Protein AF-X1CNY5-F1 (afdb_monomer)

InterPro domains:
  IPR023214 HAD superfamily [G3DSA:3.40.50.1000] (2-52)

Solvent-accessible surface area (backbone atoms only — not comparable to full-atom values): 3328 Å² total; per-residue (Å²): 132,85,90,67,79,81,67,83,44,24,62,45,46,42,51,57,49,55,76,76,40,68,68,88,79,48,96,74,41,76,28,77,36,54,53,85,46,28,56,50,43,40,66,77,27,79,43,62,45,80,53,77,130

Organism: NCBI:txid412755

Foldseek 3Di:
DPPDDDDCFAVVVVVVCVVPDDCVVDPFFEEEEADPRCPNVQVSGPHYYYHHD

Structure (mmCIF, N/CA/C/O backbone):
data_AF-X1CNY5-F1
#
_entry.id   AF-X1CNY5-F1
#
loop_
_atom_site.group_PDB
_atom_site.id
_atom_site.type_symbol
_atom_site.label_atom_id
_atom_site.label_alt_id
_atom_site.label_comp_id
_atom_site.label_asym_id
_atom_site.label_entity_id
_atom_site.label_seq_id
_atom_site.pdbx_PDB_ins_code
_atom_site.Cartn_x
_atom_site.Cartn_y
_atom_site.Cartn_z
_atom_site.occupancy
_atom_site.B_iso_or_equiv
_atom_site.auth_seq_id
_atom_site.auth_comp_id
_atom_site.auth_asym_id
_atom_site.auth_atom_id
_atom_site.pdbx_PDB_model_num
ATOM 1 N N . VAL A 1 1 ? 25.430 15.091 3.510 1.00 48.72 1 VAL A N 1
ATOM 2 C CA . VAL A 1 1 ? 23.960 15.237 3.620 1.00 48.72 1 VAL A CA 1
ATOM 3 C C . VAL A 1 1 ? 23.382 14.871 2.270 1.00 48.72 1 VAL A C 1
ATOM 5 O O . VAL A 1 1 ? 23.778 15.482 1.287 1.00 48.72 1 VAL A O 1
ATOM 8 N N . ASN A 1 2 ? 22.578 13.814 2.189 1.00 56.12 2 ASN A 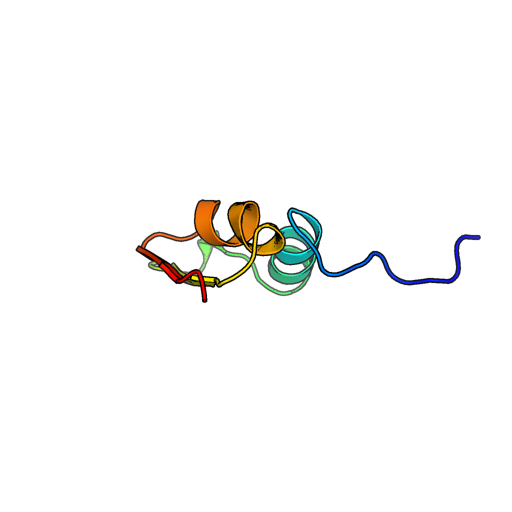N 1
ATOM 9 C CA . ASN A 1 2 ? 21.950 13.426 0.928 1.00 56.12 2 ASN A CA 1
ATOM 10 C C . ASN A 1 2 ? 20.730 1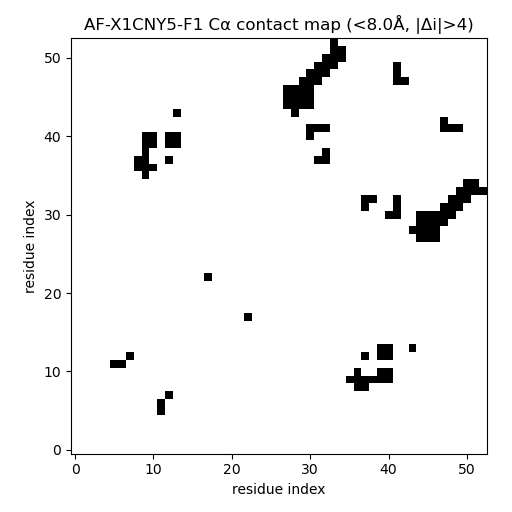4.342 0.733 1.00 56.12 2 ASN A C 1
ATOM 12 O O . ASN A 1 2 ? 19.824 14.317 1.559 1.00 56.12 2 ASN A O 1
ATOM 16 N N . LEU A 1 3 ? 20.777 15.231 -0.263 1.00 70.81 3 LEU A N 1
ATOM 17 C CA . LEU A 1 3 ? 19.828 16.347 -0.434 1.00 70.81 3 LEU A CA 1
ATOM 18 C C . LEU A 1 3 ? 18.592 15.981 -1.274 1.00 70.81 3 LEU A C 1
ATOM 20 O O . LEU A 1 3 ? 17.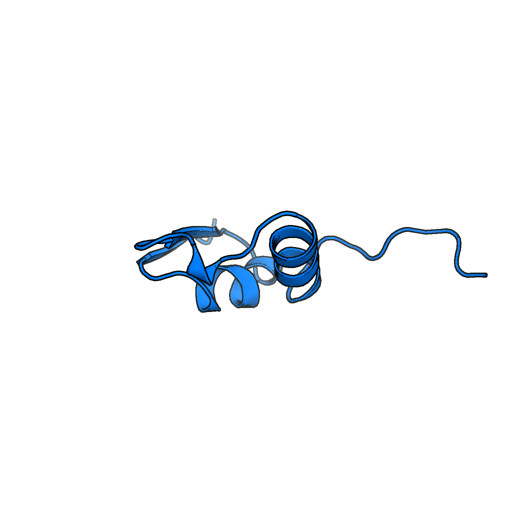727 16.826 -1.484 1.00 70.81 3 LEU A O 1
ATOM 24 N N . LEU A 1 4 ? 18.504 14.741 -1.765 1.00 70.62 4 LEU A N 1
ATOM 25 C CA . LEU A 1 4 ? 17.375 14.274 -2.566 1.00 70.62 4 LEU A CA 1
ATOM 26 C C . LEU A 1 4 ? 16.419 13.433 -1.709 1.00 70.62 4 LEU A C 1
ATOM 28 O O . LEU A 1 4 ? 16.879 12.523 -1.011 1.00 70.62 4 LEU A O 1
ATOM 32 N N . PRO A 1 5 ? 15.098 13.695 -1.757 1.00 72.00 5 PRO A N 1
ATOM 33 C CA . PRO A 1 5 ? 14.123 12.844 -1.091 1.00 72.00 5 PRO A CA 1
ATOM 34 C C . PRO A 1 5 ? 14.178 11.430 -1.678 1.00 72.00 5 PRO A C 1
ATOM 36 O O . PRO A 1 5 ? 14.359 11.252 -2.885 1.00 72.00 5 PRO A O 1
ATOM 39 N N . ARG A 1 6 ? 14.011 10.415 -0.821 1.00 84.00 6 ARG A N 1
ATOM 40 C CA . ARG A 1 6 ? 13.966 9.013 -1.257 1.00 84.00 6 ARG A CA 1
ATOM 41 C C . ARG A 1 6 ? 12.867 8.833 -2.304 1.00 84.00 6 ARG A C 1
ATOM 43 O O . ARG A 1 6 ? 11.775 9.387 -2.157 1.00 84.00 6 ARG A O 1
ATOM 50 N N . ASN A 1 7 ? 13.165 8.083 -3.365 1.00 88.44 7 ASN A N 1
ATOM 51 C CA . ASN A 1 7 ? 12.210 7.825 -4.440 1.00 88.44 7 ASN A CA 1
ATOM 52 C C . ASN A 1 7 ? 10.940 7.166 -3.875 1.00 88.44 7 ASN A C 1
ATOM 54 O O . ASN A 1 7 ? 11.029 6.2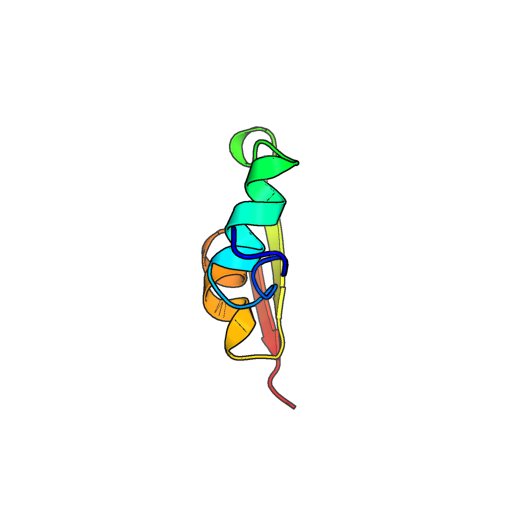75 -3.038 1.00 88.44 7 ASN A O 1
ATOM 58 N N . CYS A 1 8 ? 9.765 7.595 -4.338 1.00 91.56 8 CYS A N 1
ATOM 59 C CA . CYS A 1 8 ? 8.474 7.048 -3.922 1.00 91.56 8 CYS A CA 1
ATOM 60 C C . CYS A 1 8 ? 8.222 5.705 -4.631 1.00 91.56 8 CYS A C 1
ATOM 62 O O . CYS A 1 8 ? 7.418 5.616 -5.559 1.00 91.56 8 CYS A O 1
ATOM 64 N N . TYR A 1 9 ? 8.966 4.672 -4.239 1.00 94.88 9 TYR A N 1
ATOM 65 C CA . TYR A 1 9 ? 8.961 3.361 -4.883 1.00 94.88 9 TYR A CA 1
ATOM 66 C C . TYR A 1 9 ? 9.064 2.244 -3.841 1.00 94.88 9 TYR A C 1
ATOM 68 O O . TYR A 1 9 ? 9.883 2.323 -2.923 1.00 94.88 9 TYR A O 1
ATOM 76 N N . GLY A 1 10 ? 8.245 1.203 -3.991 1.00 95.62 10 GLY A N 1
ATOM 77 C CA . GLY A 1 10 ? 8.204 0.054 -3.093 1.00 95.62 10 GLY A CA 1
ATOM 78 C C . GLY A 1 10 ? 7.891 0.461 -1.655 1.00 95.62 10 GLY A C 1
ATOM 79 O O . GLY A 1 10 ? 6.932 1.195 -1.399 1.00 95.62 10 GLY A O 1
ATOM 80 N N . ILE A 1 11 ? 8.740 0.040 -0.715 1.00 96.44 11 ILE A N 1
ATOM 81 C CA . ILE A 1 11 ? 8.582 0.333 0.718 1.00 96.44 11 ILE A CA 1
ATOM 82 C C . ILE A 1 11 ? 8.488 1.831 1.045 1.00 96.44 11 ILE A C 1
ATOM 84 O O . ILE A 1 11 ? 7.783 2.215 1.974 1.00 96.44 11 ILE A O 1
ATOM 88 N N . GLU A 1 12 ? 9.118 2.710 0.261 1.00 96.62 12 GLU A N 1
ATOM 89 C CA . GLU A 1 12 ? 9.049 4.154 0.516 1.00 96.62 12 GLU A CA 1
ATOM 90 C C . GLU A 1 12 ? 7.641 4.722 0.317 1.00 96.62 12 GLU A C 1
ATOM 92 O O . GLU A 1 12 ? 7.288 5.717 0.950 1.00 96.62 12 GLU A O 1
ATOM 97 N N . LYS A 1 13 ?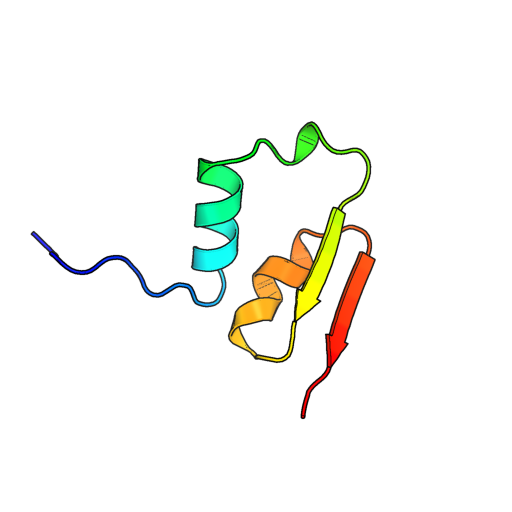 6.802 4.074 -0.505 1.00 95.94 13 LYS A N 1
ATOM 98 C CA . LYS A 1 13 ? 5.380 4.426 -0.583 1.00 95.94 13 LYS A CA 1
ATOM 99 C C . LYS A 1 13 ? 4.688 4.171 0.758 1.00 95.94 13 LYS A C 1
ATOM 101 O O . LYS A 1 13 ? 3.940 5.024 1.226 1.00 95.94 13 LYS A O 1
ATOM 106 N N . VAL A 1 14 ? 4.963 3.020 1.379 1.00 97.12 14 VAL A N 1
ATOM 107 C CA . VAL A 1 14 ? 4.397 2.625 2.680 1.00 97.12 14 VAL A CA 1
ATOM 108 C C . VAL A 1 14 ? 4.864 3.574 3.779 1.00 97.12 14 VAL A C 1
ATOM 110 O O . VAL A 1 14 ? 4.031 4.092 4.520 1.00 97.12 14 VAL A O 1
ATOM 113 N N . ASN A 1 15 ? 6.167 3.867 3.824 1.00 96.38 15 ASN A N 1
ATOM 114 C CA . ASN A 1 15 ? 6.754 4.771 4.815 1.00 96.38 15 ASN A CA 1
ATOM 115 C C . ASN A 1 15 ? 6.068 6.145 4.792 1.00 96.38 15 ASN A C 1
ATOM 117 O O . ASN A 1 15 ? 5.612 6.616 5.827 1.00 96.38 15 ASN A O 1
ATOM 121 N N . ARG A 1 16 ? 5.894 6.748 3.609 1.00 95.94 16 ARG A N 1
ATOM 122 C CA . ARG A 1 16 ? 5.229 8.059 3.470 1.00 95.94 16 ARG A CA 1
ATOM 123 C C . ARG A 1 16 ? 3.775 8.054 3.944 1.00 95.94 16 ARG A C 1
ATOM 125 O O . ARG A 1 16 ? 3.317 9.025 4.545 1.00 95.94 16 ARG A O 1
ATOM 132 N N . VAL A 1 17 ? 3.040 6.972 3.676 1.00 96.50 17 VAL A N 1
ATOM 133 C CA . VAL A 1 17 ? 1.664 6.824 4.170 1.00 96.50 17 VAL A CA 1
ATOM 134 C C . VAL A 1 17 ? 1.658 6.727 5.696 1.00 96.50 17 VAL A C 1
ATOM 136 O O . VAL A 1 17 ? 0.882 7.431 6.332 1.00 96.50 17 VAL A O 1
ATOM 139 N N . GLN A 1 18 ? 2.546 5.928 6.289 1.00 96.62 18 GLN A N 1
ATOM 140 C CA . GLN A 1 18 ? 2.631 5.754 7.745 1.00 96.62 18 GLN A CA 1
ATOM 141 C C . GLN A 1 18 ? 3.162 6.992 8.485 1.00 96.62 18 GLN A C 1
ATOM 143 O O . GLN A 1 18 ? 2.796 7.219 9.634 1.00 96.62 18 GLN A O 1
ATOM 148 N N . GLU A 1 19 ? 3.979 7.821 7.831 1.00 97.00 19 GLU A N 1
ATOM 149 C CA . GLU A 1 19 ? 4.409 9.125 8.356 1.00 97.00 19 GLU A CA 1
ATOM 150 C C . GLU A 1 19 ? 3.236 10.108 8.493 1.00 97.00 19 GLU A C 1
ATOM 152 O O . GLU A 1 19 ? 3.255 10.974 9.366 1.00 97.00 19 GLU A O 1
ATOM 157 N N . THR A 1 20 ? 2.215 9.976 7.642 1.00 96.75 20 THR A N 1
ATOM 158 C CA . THR A 1 20 ? 1.072 10.903 7.595 1.00 96.75 20 THR A CA 1
ATOM 159 C C . THR A 1 20 ? -0.163 10.347 8.307 1.00 96.75 20 THR A C 1
ATOM 161 O O . THR A 1 20 ? -0.960 11.105 8.857 1.00 96.75 20 THR A O 1
ATOM 164 N N . TYR A 1 21 ? -0.335 9.024 8.310 1.00 97.06 21 TYR A N 1
ATOM 165 C CA . TYR A 1 21 ? -1.552 8.358 8.759 1.00 97.06 21 TYR A CA 1
ATOM 166 C C . TYR A 1 21 ? -1.247 7.180 9.680 1.00 97.06 21 TYR A C 1
ATOM 168 O O . TYR A 1 21 ? -0.399 6.336 9.398 1.00 97.06 21 TYR A O 1
ATOM 176 N N . THR A 1 22 ? -2.030 7.054 10.751 1.00 97.50 22 THR A N 1
ATOM 177 C CA . THR A 1 22 ? -2.022 5.851 11.589 1.00 97.50 22 THR A CA 1
ATOM 178 C C . THR 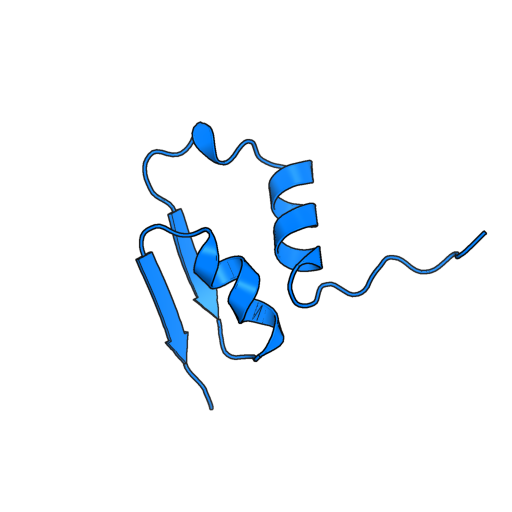A 1 22 ? -2.989 4.827 10.997 1.00 97.50 22 THR A C 1
ATOM 180 O O . THR A 1 22 ? -4.196 4.919 11.198 1.00 97.50 22 THR A O 1
ATOM 183 N N . LEU A 1 23 ? -2.469 3.850 10.249 1.00 96.12 23 LEU A N 1
ATOM 184 C CA . LEU A 1 23 ? -3.290 2.890 9.491 1.00 96.12 23 LEU A CA 1
ATOM 185 C C . LEU A 1 23 ? -4.262 2.075 10.355 1.00 96.12 23 LEU A C 1
ATOM 187 O O . LEU A 1 23 ? -5.353 1.757 9.901 1.00 96.12 23 LEU A O 1
ATOM 191 N N . SER A 1 24 ? -3.911 1.793 11.612 1.00 96.31 24 SER A N 1
ATOM 192 C CA . SER A 1 24 ? -4.787 1.073 12.546 1.00 96.31 24 SER A CA 1
ATOM 193 C C . SER A 1 24 ? -6.044 1.848 12.959 1.00 96.31 24 SER A C 1
ATOM 195 O O . SER A 1 24 ? -6.924 1.271 13.589 1.00 96.31 24 SER A O 1
ATOM 197 N N . GLN A 1 25 ? -6.148 3.139 12.622 1.00 98.25 25 GLN A N 1
ATOM 198 C CA . GLN A 1 25 ? -7.366 3.930 12.829 1.00 98.25 25 GLN A CA 1
ATOM 199 C C . GLN A 1 25 ? -8.427 3.688 11.750 1.00 98.25 25 GLN A C 1
ATOM 201 O O . GLN A 1 25 ? -9.555 4.154 11.895 1.00 98.25 25 GLN A O 1
ATOM 206 N N . TYR A 1 26 ? -8.078 2.979 10.677 1.00 97.50 26 TYR A N 1
ATOM 207 C CA . TYR A 1 26 ? -8.985 2.654 9.588 1.00 97.50 26 TYR A CA 1
ATOM 208 C C . TYR A 1 26 ? -9.382 1.185 9.690 1.00 97.50 26 TYR A C 1
ATOM 210 O O . TYR A 1 26 ? -8.530 0.304 9.773 1.00 97.50 26 TYR A O 1
ATOM 218 N N . GLU A 1 27 ? -10.686 0.921 9.669 1.00 98.19 27 GLU A N 1
ATOM 219 C CA . GLU A 1 27 ? -11.223 -0.444 9.711 1.00 98.19 27 GLU A CA 1
ATOM 220 C C . GLU A 1 27 ? -10.896 -1.227 8.433 1.00 98.19 27 GLU A C 1
ATOM 222 O O . GLU A 1 27 ? -10.701 -2.442 8.465 1.00 98.19 27 GLU A O 1
ATOM 227 N N . TYR A 1 28 ? -10.823 -0.521 7.303 1.00 98.31 28 TYR A N 1
ATOM 228 C CA . TYR A 1 28 ? -10.637 -1.129 5.999 1.00 98.31 28 TYR A CA 1
ATOM 229 C C . TYR A 1 28 ? -9.823 -0.227 5.072 1.00 98.31 28 TYR A C 1
ATOM 231 O O . TYR A 1 28 ? -10.081 0.973 4.960 1.00 98.31 28 TYR A O 1
ATOM 239 N N . ILE A 1 29 ? -8.851 -0.817 4.384 1.00 98.19 29 ILE A N 1
ATOM 240 C CA . ILE A 1 29 ? -7.915 -0.144 3.488 1.00 98.19 29 ILE A CA 1
ATOM 241 C C . ILE A 1 29 ? -8.005 -0.794 2.111 1.00 98.19 29 ILE A C 1
ATOM 243 O O . ILE A 1 29 ? -7.862 -2.010 1.972 1.00 98.19 29 ILE A O 1
ATOM 247 N N . TYR A 1 30 ? -8.181 0.043 1.092 1.00 98.38 30 TYR A N 1
ATOM 248 C CA . TYR A 1 30 ? -8.118 -0.341 -0.313 1.00 98.38 30 TYR A CA 1
ATOM 249 C C . TYR A 1 30 ? -6.810 0.161 -0.924 1.00 98.38 30 TYR A C 1
ATOM 251 O O . TYR A 1 30 ? -6.436 1.315 -0.705 1.00 98.38 30 TYR A O 1
ATOM 259 N N . ALA A 1 31 ? -6.142 -0.661 -1.732 1.00 98.00 31 ALA A N 1
ATOM 260 C CA . ALA A 1 31 ? -4.972 -0.238 -2.497 1.00 98.00 31 ALA A CA 1
ATOM 261 C C . ALA A 1 31 ? -5.050 -0.673 -3.964 1.00 98.00 31 ALA A C 1
ATOM 263 O O . ALA A 1 31 ? -5.494 -1.772 -4.294 1.00 98.00 31 ALA A O 1
ATOM 264 N N . TYR A 1 32 ? -4.572 0.203 -4.845 1.00 97.38 32 TYR A N 1
ATOM 265 C CA . TYR A 1 32 ? -4.552 0.009 -6.291 1.00 97.38 32 TYR A CA 1
ATOM 266 C C . TYR A 1 32 ? -3.135 0.261 -6.794 1.00 97.38 32 TYR A C 1
ATOM 268 O O . TYR A 1 32 ? -2.494 1.224 -6.373 1.00 97.38 32 TYR A O 1
ATOM 276 N N . GLY A 1 33 ? -2.647 -0.598 -7.681 1.00 96.19 33 GLY A N 1
ATOM 277 C CA . GLY A 1 33 ? -1.305 -0.488 -8.236 1.00 96.19 33 GLY A CA 1
ATOM 278 C C . GLY A 1 33 ? -1.213 -1.098 -9.624 1.00 96.19 33 GLY A C 1
ATOM 279 O O . GLY A 1 33 ? -1.992 -1.977 -9.996 1.00 96.19 33 GLY A O 1
ATOM 280 N N . ASP A 1 34 ? -0.237 -0.631 -10.384 1.00 96.81 34 ASP A N 1
ATOM 281 C CA . ASP A 1 34 ? 0.029 -1.057 -11.757 1.00 96.81 34 ASP A CA 1
ATOM 282 C C . ASP A 1 34 ? 1.495 -1.448 -11.969 1.00 96.81 34 ASP A C 1
ATOM 284 O O . ASP A 1 34 ? 1.823 -2.218 -12.872 1.00 96.81 34 ASP A O 1
ATOM 288 N N . SER A 1 35 ? 2.385 -1.024 -11.071 1.00 95.38 35 SER A N 1
ATOM 289 C CA . SER A 1 35 ? 3.819 -1.234 -11.194 1.00 95.38 35 SER A CA 1
ATOM 290 C C . SER A 1 35 ? 4.381 -2.222 -10.168 1.00 95.38 35 SER A C 1
ATOM 292 O O . SER A 1 35 ? 3.785 -2.537 -9.136 1.00 95.38 35 SER A O 1
ATOM 294 N N . HIS A 1 36 ? 5.611 -2.677 -10.417 1.00 94.12 36 HIS A N 1
ATOM 295 C CA . HIS A 1 36 ? 6.371 -3.443 -9.427 1.00 94.12 36 HIS A CA 1
ATOM 296 C C . HIS A 1 36 ? 6.630 -2.659 -8.132 1.00 94.12 36 HIS A C 1
ATOM 298 O O . HIS A 1 36 ? 6.803 -3.282 -7.088 1.00 94.12 36 HIS A O 1
ATOM 304 N N . GLY A 1 37 ? 6.628 -1.325 -8.191 1.00 95.50 37 GLY A N 1
ATOM 305 C CA . GLY A 1 37 ? 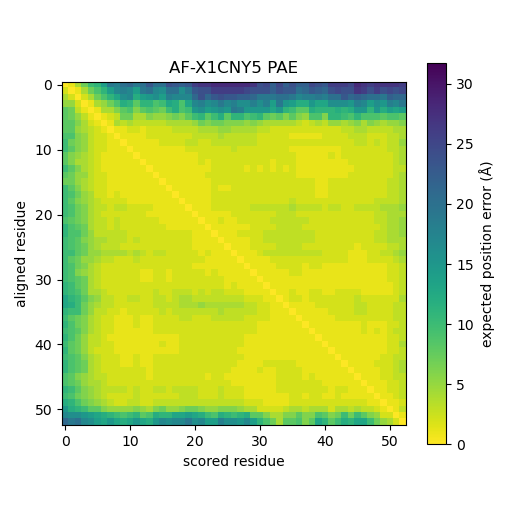6.844 -0.451 -7.042 1.00 95.50 37 GLY A CA 1
ATOM 306 C C . GLY A 1 37 ? 5.639 -0.309 -6.116 1.00 95.50 37 GLY A C 1
ATOM 307 O O . GLY A 1 37 ? 5.729 0.446 -5.153 1.00 95.50 37 GLY A O 1
ATOM 308 N N . ASP A 1 38 ? 4.524 -0.985 -6.401 1.00 96.81 38 ASP A N 1
ATOM 309 C CA . ASP A 1 38 ? 3.311 -0.934 -5.580 1.00 96.81 38 ASP A CA 1
ATOM 310 C C . ASP A 1 38 ? 3.117 -2.183 -4.722 1.00 96.81 38 ASP A C 1
ATOM 312 O O . ASP A 1 38 ? 2.220 -2.209 -3.884 1.00 96.81 38 ASP A O 1
ATOM 316 N N . LYS A 1 39 ? 3.950 -3.218 -4.891 1.00 96.88 39 LYS A N 1
ATOM 317 C CA . LYS A 1 39 ? 3.779 -4.514 -4.213 1.00 96.88 39 LYS A CA 1
ATOM 318 C C . LYS A 1 39 ? 3.679 -4.364 -2.694 1.00 96.88 39 LYS A C 1
ATOM 320 O O . LYS A 1 39 ? 2.808 -4.972 -2.076 1.00 96.88 39 LYS A O 1
ATOM 325 N N . GLU A 1 40 ? 4.524 -3.528 -2.104 1.00 98.00 40 GLU A N 1
ATOM 326 C CA . GLU A 1 40 ? 4.545 -3.245 -0.672 1.00 98.00 40 GLU A CA 1
ATOM 327 C C . GLU A 1 40 ? 3.292 -2.476 -0.233 1.00 98.00 40 GLU A C 1
ATOM 329 O O . GLU A 1 40 ? 2.690 -2.829 0.779 1.00 98.00 40 GLU A O 1
ATOM 334 N N . MET A 1 41 ? 2.831 -1.500 -1.021 1.00 97.56 41 MET A N 1
ATOM 335 C CA . MET A 1 41 ? 1.585 -0.773 -0.743 1.00 97.56 41 MET A CA 1
ATOM 336 C C . MET A 1 41 ? 0.365 -1.701 -0.805 1.00 97.56 41 MET A C 1
ATOM 338 O O . MET A 1 41 ? -0.482 -1.696 0.083 1.00 97.56 41 MET A O 1
ATOM 342 N N . LEU A 1 42 ? 0.303 -2.565 -1.818 1.00 97.94 42 LEU A N 1
ATOM 343 C CA . LEU A 1 42 ? -0.752 -3.568 -1.949 1.00 97.94 42 LEU A CA 1
ATOM 344 C C . LEU A 1 42 ? -0.714 -4.608 -0.816 1.00 97.94 42 LEU A C 1
ATOM 346 O O .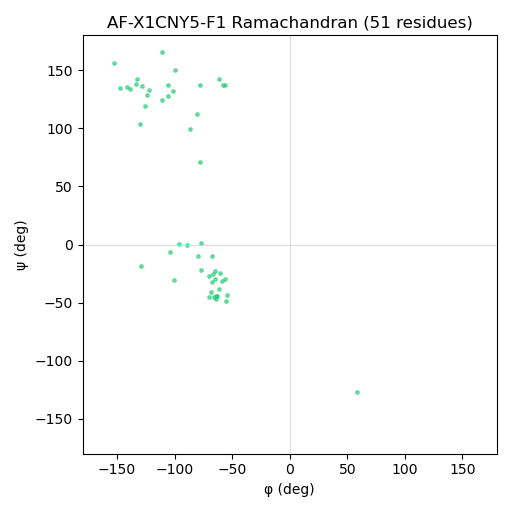 LEU A 1 42 ? -1.722 -5.257 -0.549 1.00 97.94 42 LEU A O 1
ATOM 350 N N . SER A 1 43 ? 0.434 -4.806 -0.160 1.00 97.44 43 SER A N 1
ATOM 351 C CA . SER A 1 43 ? 0.580 -5.784 0.925 1.00 97.44 43 SER A CA 1
ATOM 352 C C . SER A 1 43 ? -0.007 -5.324 2.260 1.00 97.44 43 SER A C 1
ATOM 354 O O . SER A 1 43 ? -0.333 -6.172 3.086 1.00 97.44 43 SER A O 1
ATOM 356 N N . ILE A 1 44 ? -0.170 -4.011 2.455 1.00 96.88 44 ILE A N 1
ATOM 357 C CA . ILE A 1 44 ? -0.682 -3.424 3.704 1.00 96.88 44 ILE A CA 1
ATOM 358 C C . ILE A 1 44 ? -2.192 -3.134 3.670 1.00 96.88 44 ILE A C 1
ATOM 360 O O . ILE A 1 44 ? -2.731 -2.614 4.643 1.00 96.88 44 ILE A O 1
ATOM 364 N N . ALA A 1 45 ? -2.869 -3.442 2.561 1.00 97.88 45 ALA A N 1
ATOM 365 C CA . ALA A 1 45 ? -4.294 -3.189 2.366 1.00 97.88 45 ALA A CA 1
ATOM 366 C C . ALA A 1 45 ? -5.148 -4.442 2.603 1.00 97.88 45 ALA A C 1
ATOM 368 O O . ALA A 1 45 ? -4.710 -5.565 2.344 1.00 97.88 45 ALA A O 1
ATOM 369 N N . ASN A 1 46 ? -6.389 -4.239 3.048 1.00 98.50 46 ASN A N 1
ATOM 370 C CA . ASN A 1 46 ? -7.383 -5.302 3.191 1.00 98.50 46 ASN A CA 1
ATOM 371 C C . ASN A 1 46 ? -7.840 -5.808 1.820 1.00 98.50 46 ASN A C 1
ATOM 373 O O . ASN A 1 46 ? -7.887 -7.016 1.591 1.00 98.50 46 ASN A O 1
ATOM 377 N N . GLU A 1 47 ? -8.125 -4.883 0.902 1.00 98.50 47 GLU A N 1
ATOM 378 C CA . GLU A 1 47 ? -8.481 -5.198 -0.476 1.00 98.50 47 GLU A CA 1
ATOM 379 C C . GLU A 1 47 ? -7.516 -4.524 -1.444 1.00 98.50 47 GLU A C 1
ATOM 381 O O . GLU A 1 47 ? -7.152 -3.354 -1.304 1.00 98.50 47 GLU A O 1
ATOM 386 N N . ARG A 1 48 ? -7.044 -5.298 -2.419 1.00 97.62 48 ARG A N 1
ATOM 387 C CA . ARG A 1 48 ? -5.91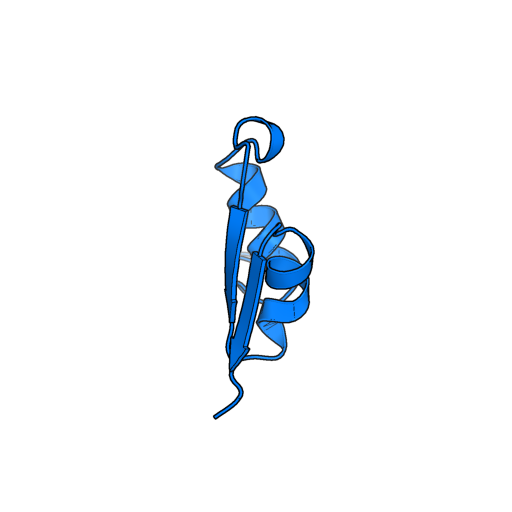3 -4.913 -3.256 1.00 97.62 48 ARG A CA 1
ATOM 388 C C . ARG A 1 48 ? -6.153 -5.278 -4.706 1.00 97.62 48 ARG A C 1
ATOM 390 O O . ARG A 1 48 ? -6.524 -6.410 -5.016 1.00 97.62 48 ARG A O 1
ATOM 397 N N . TYR A 1 49 ? -5.858 -4.335 -5.587 1.00 97.75 49 TYR A N 1
ATOM 398 C CA . TYR A 1 49 ? -6.046 -4.486 -7.020 1.00 97.75 49 TYR A CA 1
ATOM 399 C C . TYR A 1 49 ? -4.742 -4.185 -7.742 1.00 97.75 49 TYR A C 1
ATOM 401 O O . TYR A 1 49 ? -4.210 -3.078 -7.661 1.00 97.75 49 TYR A O 1
ATOM 409 N N . TYR A 1 50 ? -4.240 -5.185 -8.461 1.00 96.56 50 TYR A N 1
ATOM 410 C CA . TYR A 1 50 ? -3.073 -5.040 -9.317 1.00 96.56 50 TYR A CA 1
ATOM 411 C C . TYR A 1 50 ? -3.487 -5.148 -10.781 1.00 96.56 50 TYR A C 1
ATOM 413 O O . TYR A 1 50 ? -4.088 -6.150 -11.177 1.00 96.56 50 TYR A O 1
ATOM 421 N N . LYS A 1 51 ? -3.153 -4.139 -11.588 1.00 94.25 51 LYS A N 1
ATOM 422 C CA . LYS A 1 51 ? -3.385 -4.157 -13.034 1.00 94.25 51 LYS A CA 1
ATOM 423 C C . LYS A 1 51 ? -2.120 -3.767 -13.780 1.00 94.25 51 LYS A C 1
ATOM 425 O O . LYS A 1 51 ? -1.796 -2.592 -13.879 1.00 94.25 51 LYS A O 1
ATOM 430 N N . ASN A 1 52 ? -1.451 -4.762 -14.347 1.00 83.12 52 ASN A N 1
ATOM 431 C CA . ASN A 1 52 ? -0.338 -4.528 -15.258 1.00 83.12 52 ASN A CA 1
ATOM 432 C C . ASN A 1 52 ? -0.885 -4.119 -16.640 1.00 83.12 52 ASN A C 1
ATOM 434 O O . ASN A 1 52 ? -1.867 -4.717 -17.095 1.00 83.12 52 ASN A O 1
ATOM 438 N N . PHE A 1 53 ? -0.276 -3.117 -17.277 1.00 74.12 53 PHE A N 1
ATOM 439 C CA . PHE A 1 53 ? -0.606 -2.659 -18.634 1.00 74.12 53 PHE A CA 1
ATOM 440 C C . PHE A 1 53 ? 0.484 -3.054 -19.629 1.00 74.12 53 PHE A C 1
ATOM 442 O O . PHE A 1 53 ? 1.671 -3.056 -19.232 1.00 74.12 53 PHE A O 1
#

Mean predicted aligned error: 4.19 Å

pLDDT: mean 92.59, std 10.65, range [48.72, 98.5]

Radius of gyration: 12.37 Å; Cα contacts (8 Å, |Δi|>4): 60; chains: 1; bounding box: 35×22×32 Å

Secondary structure (DSSP, 8-state):
---SPPPS-THHHHHHHHHH--GGG-S--EEEE-SGGGHHHHHT-SEEEE---

Sequence (53 aa):
VNLLPRNCYGIEKVNRVQETYTLSQYEYIYAYGDSHGDKEMLSIANERYYKNF